Protein AF-A0A7S4BRP0-F1 (afdb_monomer_lite)

pLDDT: mean 79.03, std 18.99, range [27.47, 95.31]

Foldseek 3Di:
DDDPPPPPPPPPPPPPLPDPPSVVVQVVCCVPPVDDDDDDDVDVLLVVLVVLLVVLVVVLVPDDPVLQCQQDADPPQQWNFAWDDCCVPPVDIDGGDDPDTGPSGDDRPPSPCNVVSVVSNVVVVVVVVVD

Sequence (131 aa):
NDGGCSTSRLSMHLEELESPDGSAAFLRLLQTRGYSLLSLPRSKKAHTVVRRAYESCSSFFAQDPKKKEQCGAGPGLGQQHGYMDMLDDTGAECFDVKKHHDRAFRWPQGTHGLQAALTTAFKLLDEVARQ

Radius of gyration: 19.18 Å; chains: 1; bounding box: 41×47×47 Å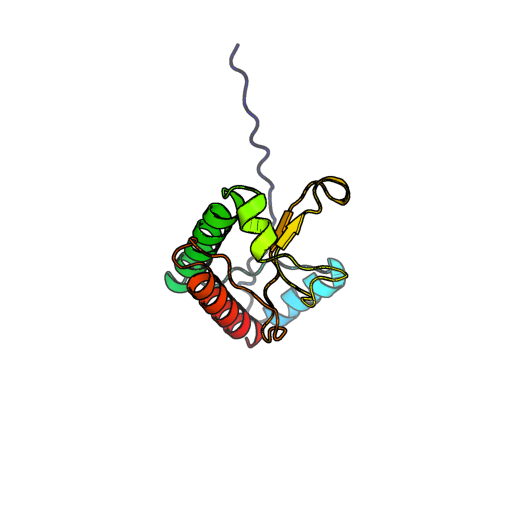

Secondary structure (DSSP, 8-state):
------------------STTHHHHHHHHHHHHS---------HHHHHHHHHHHHHHHHHHTS-HHHHGGGB-BTTTTBSSSEEEEHHHHSEEEE---SS--TT--PPSS-TTHHHHHHHHHHHHHHHTT-

Structure (mmCIF, N/CA/C/O backbone):
data_AF-A0A7S4BRP0-F1
#
_entry.id   AF-A0A7S4BRP0-F1
#
loop_
_atom_site.group_PDB
_atom_site.id
_atom_site.type_symbol
_atom_site.label_atom_id
_atom_site.label_alt_id
_atom_site.label_comp_id
_atom_site.label_asym_id
_atom_site.label_entity_id
_atom_site.label_seq_id
_atom_site.pdbx_PDB_ins_code
_atom_site.Cartn_x
_atom_site.Cartn_y
_atom_site.Cartn_z
_atom_site.occupancy
_atom_site.B_iso_or_equiv
_atom_site.auth_seq_id
_atom_site.auth_comp_id
_atom_site.auth_asym_id
_atom_site.auth_atom_id
_atom_site.pdbx_PDB_model_num
ATOM 1 N N . ASN A 1 1 ? -26.714 33.610 -9.576 1.00 36.47 1 ASN A N 1
ATOM 2 C CA . ASN A 1 1 ? -26.710 32.254 -10.165 1.00 36.47 1 ASN A CA 1
ATOM 3 C C . ASN A 1 1 ? -25.474 31.564 -9.619 1.00 36.47 1 ASN A C 1
ATOM 5 O O . ASN A 1 1 ? -24.473 31.455 -10.310 1.00 36.47 1 ASN A O 1
ATOM 9 N N . ASP A 1 2 ? -25.520 31.217 -8.333 1.00 31.22 2 ASP A N 1
ATOM 10 C CA . ASP A 1 2 ? -24.386 30.643 -7.609 1.00 31.22 2 ASP A CA 1
ATOM 11 C C . ASP A 1 2 ? -24.617 29.143 -7.474 1.00 31.22 2 ASP A C 1
ATOM 13 O O . ASP A 1 2 ? -25.494 28.686 -6.738 1.00 31.22 2 ASP A O 1
ATOM 17 N N . GLY A 1 3 ? -23.864 28.386 -8.270 1.00 29.89 3 GLY A N 1
ATOM 18 C CA . GLY A 1 3 ? -23.865 26.932 -8.267 1.00 29.89 3 GLY A CA 1
ATOM 19 C C . GLY A 1 3 ? -23.286 26.410 -6.960 1.00 29.89 3 GLY A C 1
ATOM 20 O O . GLY A 1 3 ? -22.071 26.364 -6.780 1.00 29.89 3 GLY A O 1
ATOM 21 N N . GLY A 1 4 ? -24.171 26.004 -6.052 1.00 27.47 4 GLY A N 1
ATOM 22 C CA . GLY A 1 4 ? -23.822 25.253 -4.857 1.00 27.47 4 GLY A CA 1
ATOM 23 C C . GLY A 1 4 ? -23.199 23.915 -5.242 1.00 27.47 4 GLY A C 1
ATOM 24 O O . GLY A 1 4 ? -23.899 22.976 -5.618 1.00 27.47 4 GLY A O 1
ATOM 25 N N . CYS A 1 5 ? -21.875 23.825 -5.126 1.00 30.31 5 CYS A N 1
ATOM 26 C CA . CYS A 1 5 ? -21.157 22.560 -5.084 1.00 30.31 5 CYS A CA 1
ATOM 27 C C . CYS A 1 5 ? -21.565 21.849 -3.786 1.00 30.31 5 CYS A C 1
ATOM 29 O O . CYS A 1 5 ? -21.010 22.087 -2.711 1.00 30.31 5 CYS A O 1
ATOM 31 N N . SER A 1 6 ? -22.620 21.040 -3.886 1.00 33.56 6 SER A N 1
ATOM 32 C CA . SER A 1 6 ? -23.057 20.127 -2.840 1.00 33.56 6 SER A CA 1
ATOM 33 C C . SER A 1 6 ? -21.953 19.097 -2.636 1.00 33.56 6 SER A C 1
ATOM 35 O O . SER A 1 6 ? -21.883 18.075 -3.314 1.00 33.56 6 SER A O 1
ATOM 37 N N . THR A 1 7 ? -21.042 19.397 -1.714 1.00 35.78 7 THR A N 1
ATOM 38 C CA . THR A 1 7 ? -20.197 18.377 -1.104 1.00 35.78 7 THR A CA 1
ATOM 39 C C . THR A 1 7 ? -21.132 17.509 -0.280 1.00 35.78 7 THR A C 1
ATOM 41 O O . THR A 1 7 ? -21.450 17.808 0.870 1.00 35.78 7 THR A O 1
ATOM 44 N N . SER A 1 8 ? -21.650 16.456 -0.906 1.00 33.41 8 SER A N 1
ATOM 45 C CA . SER A 1 8 ? -22.370 15.385 -0.237 1.00 33.41 8 SER A CA 1
ATOM 46 C C . SER A 1 8 ? -21.439 14.801 0.822 1.00 33.41 8 SER A C 1
ATOM 48 O O . SER A 1 8 ? -20.611 13.933 0.547 1.00 33.41 8 SER A O 1
ATOM 50 N N . ARG A 1 9 ? -21.532 15.356 2.036 1.00 36.72 9 ARG A N 1
ATOM 51 C CA . ARG A 1 9 ? -20.948 14.815 3.255 1.00 36.72 9 ARG A CA 1
ATOM 52 C C . ARG A 1 9 ? -21.452 13.386 3.348 1.00 36.72 9 ARG A C 1
ATOM 54 O O . ARG A 1 9 ? -22.619 13.166 3.659 1.00 36.72 9 ARG A O 1
ATOM 61 N N . LEU A 1 10 ? -20.570 12.431 3.074 1.00 32.12 10 LEU A N 1
ATOM 62 C CA . LEU A 1 10 ? -20.722 11.068 3.553 1.00 32.12 10 LEU A CA 1
ATOM 63 C C . LEU A 1 10 ? -20.894 11.177 5.069 1.00 32.12 10 LEU A C 1
ATOM 65 O O . LEU A 1 10 ? -19.924 11.382 5.798 1.00 32.12 10 LEU A O 1
ATOM 69 N N . SER A 1 11 ? -22.138 11.132 5.544 1.00 33.12 11 SER A N 1
ATOM 70 C CA . SER A 1 11 ? -22.443 11.027 6.963 1.00 33.12 11 SER A CA 1
ATOM 71 C C . SER A 1 11 ? -22.069 9.612 7.388 1.00 33.12 11 SER A C 1
ATOM 73 O O . SER A 1 11 ? -22.910 8.720 7.473 1.00 33.12 11 SER A O 1
ATOM 75 N N . MET A 1 12 ? -20.773 9.373 7.580 1.00 42.75 12 MET A N 1
ATOM 76 C CA . MET A 1 12 ? -20.316 8.169 8.249 1.00 42.75 12 MET A CA 1
ATOM 77 C C . MET A 1 12 ? -20.788 8.276 9.692 1.00 42.75 12 MET A C 1
ATOM 79 O O . MET A 1 12 ? -20.317 9.125 10.447 1.00 42.75 12 MET A O 1
ATOM 83 N N . HIS A 1 13 ? -21.760 7.442 10.054 1.00 39.81 13 HIS A N 1
ATOM 84 C CA . HIS A 1 13 ? -22.100 7.183 11.443 1.00 39.81 13 HIS A CA 1
ATOM 85 C C . HIS A 1 13 ? -20.882 6.532 12.108 1.00 39.81 13 HIS A C 1
ATOM 87 O O . HIS A 1 13 ? -20.720 5.314 12.094 1.00 39.81 13 HIS A O 1
ATOM 93 N N . LEU A 1 14 ? -19.985 7.375 12.618 1.00 43.78 14 LEU A N 1
ATOM 94 C CA . LEU A 1 14 ? -18.988 7.016 13.612 1.00 43.78 14 LEU A CA 1
ATOM 95 C C . LEU A 1 14 ? -19.764 6.732 14.898 1.00 43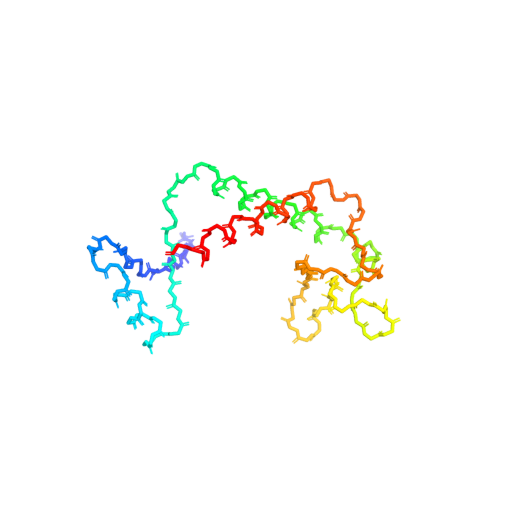.78 14 LEU A C 1
ATOM 97 O O . LEU A 1 14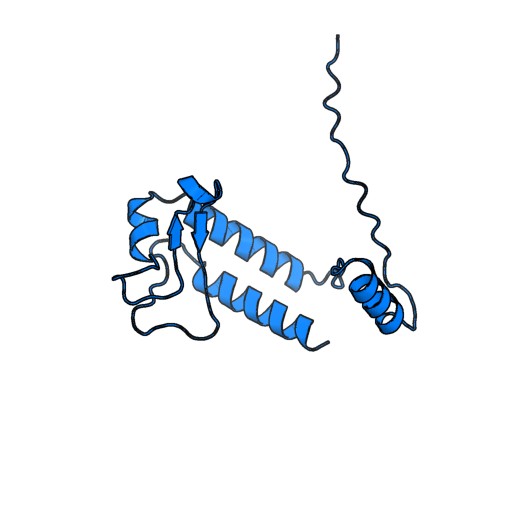 ? -20.020 7.634 15.688 1.00 43.78 14 LEU A O 1
ATOM 101 N N . GLU A 1 15 ? -20.205 5.490 15.075 1.00 47.97 15 GLU A N 1
ATOM 102 C CA . GLU A 1 15 ? -20.477 4.996 16.421 1.00 47.97 15 GLU A CA 1
ATOM 103 C C . GLU A 1 15 ? -19.114 4.926 17.111 1.00 47.97 15 GLU A C 1
ATOM 105 O O . GLU A 1 15 ? -18.358 3.968 16.943 1.00 47.97 15 GLU A O 1
ATOM 110 N N . GLU A 1 16 ? -18.739 6.010 17.791 1.00 47.28 16 GLU A N 1
ATOM 111 C CA . GLU A 1 16 ? -17.573 6.006 18.659 1.00 47.28 16 GLU A CA 1
ATOM 112 C C . GLU A 1 16 ? -17.827 4.947 19.733 1.00 47.28 16 GLU A C 1
ATOM 114 O O . GLU A 1 16 ? -18.791 5.016 20.497 1.00 47.28 16 GLU A O 1
ATOM 119 N N . LEU A 1 17 ? -16.989 3.911 19.742 1.00 48.22 17 LEU A N 1
ATOM 120 C CA . LEU A 1 17 ? -1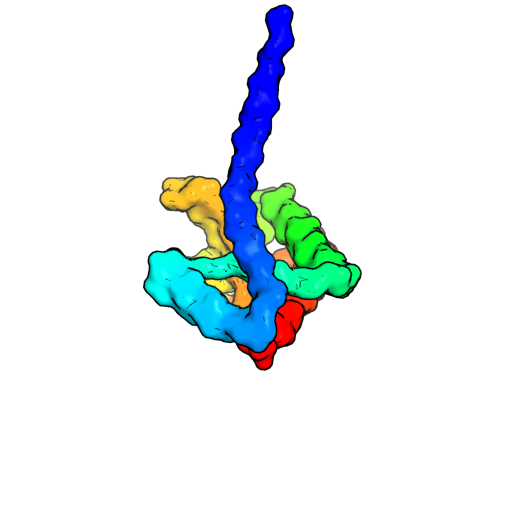7.006 2.853 20.745 1.00 48.22 17 LEU A CA 1
ATOM 121 C C . LEU A 1 17 ? -16.453 3.410 22.071 1.00 48.22 17 LEU A C 1
ATOM 123 O O . LEU A 1 17 ? -15.456 2.921 22.586 1.00 48.22 17 LEU A O 1
ATOM 127 N N . GLU A 1 18 ? -17.091 4.439 22.632 1.00 46.03 18 GLU A N 1
ATOM 128 C CA . GLU A 1 18 ? -16.820 4.973 23.978 1.00 46.03 18 GLU A CA 1
ATOM 129 C C . GLU A 1 18 ? -17.533 4.145 25.067 1.00 46.03 18 GLU A C 1
ATOM 131 O O . GLU A 1 18 ? -17.938 4.652 26.110 1.00 46.03 18 GLU A O 1
ATOM 136 N N . SER A 1 19 ? -17.739 2.850 24.817 1.00 42.12 19 SER A N 1
ATOM 137 C CA . SER A 1 19 ? -18.416 1.939 25.737 1.00 42.12 19 SER A CA 1
ATOM 138 C C . SER A 1 19 ? -17.391 1.114 26.526 1.00 42.12 19 SER A C 1
ATOM 140 O O . SER A 1 19 ? -16.441 0.610 25.920 1.00 42.12 19 SER A O 1
ATOM 142 N N . PRO A 1 20 ? -17.594 0.891 27.841 1.00 48.03 20 PRO A N 1
ATOM 143 C CA . PRO A 1 20 ? -16.788 -0.045 28.632 1.00 48.03 20 PRO A CA 1
ATOM 144 C C . PRO A 1 20 ? -16.804 -1.487 28.080 1.00 48.03 20 PRO A C 1
ATOM 146 O O . PRO A 1 20 ? -15.896 -2.252 28.389 1.00 48.03 20 PRO A O 1
ATOM 149 N N . ASP A 1 21 ? -17.753 -1.818 27.192 1.00 59.81 21 ASP A N 1
ATOM 150 C CA . ASP A 1 21 ? -17.867 -3.096 26.472 1.00 59.81 21 ASP A CA 1
ATOM 151 C C . ASP A 1 21 ? -17.543 -2.960 24.967 1.00 59.81 21 ASP A C 1
ATOM 153 O O . ASP A 1 21 ? -18.204 -3.559 24.110 1.00 59.81 21 ASP A O 1
ATOM 157 N N . GLY A 1 22 ? -16.543 -2.145 24.608 1.00 64.94 22 GLY A N 1
ATOM 158 C CA . GLY A 1 22 ? -16.158 -1.861 23.215 1.00 64.94 22 GLY A CA 1
ATOM 159 C C . GLY A 1 22 ? -16.012 -3.105 22.318 1.00 64.94 22 GLY A C 1
ATOM 160 O O . GLY A 1 22 ? -16.368 -3.058 21.139 1.00 64.94 22 GLY A O 1
ATOM 161 N N . SER A 1 23 ? -15.599 -4.249 22.876 1.00 74.19 23 SER A N 1
ATOM 162 C CA . SER A 1 23 ? -15.502 -5.528 22.159 1.00 74.19 23 SER A CA 1
ATOM 163 C C . SER A 1 23 ? -16.860 -6.095 21.722 1.00 74.19 23 SER A C 1
ATOM 165 O O . SER A 1 23 ? -16.971 -6.611 20.612 1.00 74.19 23 SER A O 1
ATOM 167 N N . ALA A 1 24 ? -17.913 -5.990 22.539 1.00 79.94 24 ALA A N 1
ATOM 168 C CA . ALA A 1 24 ? -19.233 -6.533 22.203 1.00 79.94 24 ALA A CA 1
ATOM 169 C C . ALA A 1 24 ? -19.910 -5.727 21.083 1.00 79.94 24 ALA A C 1
ATOM 171 O O . ALA A 1 24 ? -20.489 -6.293 20.153 1.00 79.94 24 ALA A O 1
ATOM 172 N N . ALA A 1 25 ? -19.790 -4.399 21.136 1.00 78.31 25 ALA A N 1
ATOM 173 C CA . ALA A 1 25 ? -20.302 -3.522 20.090 1.00 78.31 25 ALA A CA 1
ATOM 174 C C . ALA A 1 25 ? -19.510 -3.673 18.775 1.00 78.31 25 ALA A C 1
ATOM 176 O O . ALA A 1 25 ? -20.126 -3.765 17.712 1.00 78.31 25 ALA A O 1
ATOM 177 N N . PHE A 1 26 ? -18.180 -3.814 18.841 1.00 79.31 26 PHE A N 1
ATOM 178 C CA . PHE A 1 26 ? -17.346 -4.140 17.678 1.00 79.31 26 PHE A CA 1
ATOM 179 C C . PHE A 1 26 ? -17.750 -5.472 17.027 1.00 79.31 26 PHE A C 1
ATOM 181 O O . PHE A 1 26 ? -17.991 -5.520 15.821 1.00 79.31 26 PHE A O 1
ATOM 188 N N . LEU A 1 27 ? -17.906 -6.542 17.817 1.00 84.19 27 LEU A N 1
ATOM 189 C CA . LEU A 1 27 ? -18.332 -7.850 17.307 1.00 84.19 27 LEU A CA 1
ATOM 190 C C . LEU A 1 27 ? -19.714 -7.789 16.653 1.00 84.19 27 LEU A C 1
ATOM 192 O O . LEU A 1 27 ? -19.907 -8.358 15.580 1.00 84.19 27 LEU A O 1
ATOM 196 N N . ARG A 1 28 ? -20.663 -7.058 17.246 1.00 85.19 28 ARG A N 1
ATOM 197 C CA . ARG A 1 28 ? -21.994 -6.864 16.657 1.00 85.19 28 ARG A CA 1
ATOM 198 C C . ARG A 1 28 ? -21.920 -6.139 15.311 1.00 85.19 28 ARG A C 1
ATOM 200 O O . ARG A 1 28 ? -22.621 -6.528 14.377 1.00 85.19 28 ARG A O 1
ATOM 207 N N . LEU A 1 29 ? -21.081 -5.108 15.185 1.00 86.00 29 LEU A N 1
ATOM 208 C CA . LEU A 1 29 ? -20.867 -4.406 13.914 1.00 86.00 29 LEU A CA 1
ATOM 209 C C . LEU A 1 29 ? -20.279 -5.343 12.853 1.00 86.00 29 LEU A C 1
ATOM 211 O O . LEU A 1 29 ? -20.794 -5.389 11.738 1.00 86.00 29 LEU A O 1
ATOM 215 N N . LEU A 1 30 ? -19.285 -6.163 13.209 1.00 88.31 30 LEU A N 1
ATOM 216 C CA . LEU A 1 30 ? -18.733 -7.164 12.293 1.00 88.31 30 LEU A CA 1
ATOM 217 C C . LEU A 1 30 ? -19.770 -8.215 11.876 1.00 88.31 30 LEU A C 1
ATOM 219 O O . LEU A 1 30 ? -19.865 -8.532 10.696 1.00 88.31 30 LEU A O 1
ATOM 223 N N . GLN A 1 31 ? -20.581 -8.721 12.806 1.00 90.69 31 GLN A N 1
ATOM 224 C CA . GLN A 1 31 ? -21.611 -9.726 12.513 1.00 90.69 31 GLN A CA 1
ATOM 225 C C . GLN A 1 31 ? -22.733 -9.189 11.618 1.00 90.69 31 GLN A C 1
ATOM 227 O O . GLN A 1 31 ? -23.261 -9.919 10.786 1.00 90.69 31 GLN A O 1
ATOM 232 N N . THR A 1 32 ? -23.119 -7.925 11.802 1.00 92.12 32 THR A N 1
ATOM 233 C CA . THR A 1 32 ? -24.269 -7.335 11.098 1.00 92.12 32 THR A CA 1
ATOM 234 C C . THR A 1 32 ? -23.891 -6.635 9.799 1.00 92.12 32 THR A C 1
ATOM 236 O O . THR A 1 32 ? -24.697 -6.611 8.873 1.00 92.12 32 THR A O 1
ATOM 239 N N . ARG A 1 33 ? -22.686 -6.056 9.717 1.00 89.44 33 ARG A N 1
ATOM 240 C CA . ARG A 1 33 ? -22.242 -5.248 8.569 1.00 89.44 33 ARG A CA 1
ATOM 241 C C . ARG A 1 33 ? -21.032 -5.822 7.838 1.00 89.44 33 ARG A C 1
ATOM 243 O O . ARG A 1 33 ? -20.776 -5.417 6.712 1.00 89.44 33 ARG A O 1
ATOM 250 N N . GLY A 1 34 ? -20.266 -6.717 8.461 1.00 87.75 34 GLY A N 1
ATOM 251 C CA . GLY A 1 34 ? -19.010 -7.242 7.911 1.00 87.75 34 GLY A CA 1
ATOM 252 C C . GLY A 1 34 ? -17.822 -6.275 7.991 1.00 87.75 34 GLY A C 1
ATOM 253 O O . GLY A 1 34 ? -16.711 -6.657 7.636 1.00 87.75 34 GLY A O 1
ATOM 254 N N . TYR A 1 35 ? -18.021 -5.041 8.467 1.00 83.75 35 TYR A N 1
ATOM 255 C CA . TYR A 1 35 ? -16.970 -4.033 8.617 1.00 83.75 35 TYR A CA 1
ATOM 256 C C . TYR A 1 35 ? -17.229 -3.110 9.815 1.00 83.75 35 TYR A C 1
ATOM 258 O O . TYR A 1 35 ? -18.359 -2.961 10.280 1.00 83.75 35 TYR A O 1
ATOM 266 N N . SER A 1 36 ? -16.167 -2.459 10.292 1.00 81.88 36 SER A N 1
ATOM 267 C CA . SER A 1 36 ? -16.223 -1.410 11.312 1.00 81.88 36 SER A CA 1
ATOM 268 C C . SER A 1 36 ? -15.139 -0.365 11.050 1.00 81.88 36 SER A C 1
ATOM 270 O O . SER A 1 36 ? -14.073 -0.691 10.529 1.00 81.88 36 SER A O 1
ATOM 272 N N . LEU A 1 37 ? -15.397 0.887 11.430 1.00 77.50 37 LEU A N 1
ATOM 273 C CA . LEU A 1 37 ? -14.387 1.944 11.439 1.00 77.50 37 LEU A CA 1
ATOM 274 C C . LEU A 1 37 ? -13.766 2.016 12.831 1.00 77.50 37 LEU A C 1
ATOM 276 O O . LEU A 1 37 ? -14.473 2.189 13.820 1.00 77.50 37 LEU A O 1
ATOM 280 N N . LEU A 1 38 ? -12.445 1.881 12.905 1.00 75.25 38 LEU A N 1
ATOM 281 C CA . LEU A 1 38 ? -11.704 2.004 14.154 1.00 75.25 38 LEU A CA 1
ATOM 282 C C . LEU A 1 38 ? -11.084 3.396 14.234 1.00 75.25 38 LEU A C 1
ATOM 284 O O . LEU A 1 38 ? -10.215 3.752 13.436 1.00 75.25 38 LEU A O 1
ATOM 288 N N . SER A 1 39 ? -11.523 4.180 15.215 1.00 72.94 39 SER A N 1
ATOM 289 C CA . SER A 1 39 ? -10.830 5.408 15.587 1.00 72.94 39 SER A CA 1
ATOM 290 C C . SER A 1 39 ? -9.659 5.028 16.482 1.00 72.94 39 SER A C 1
ATOM 292 O O . SER A 1 39 ? -9.832 4.712 17.657 1.00 72.94 39 SER A O 1
ATOM 294 N N . LEU A 1 40 ? -8.451 5.015 15.922 1.00 66.81 40 LEU A N 1
ATOM 295 C CA . LEU A 1 40 ? -7.258 4.920 16.753 1.00 66.81 40 LEU A CA 1
ATOM 296 C C . LEU A 1 40 ? -7.175 6.197 17.597 1.00 66.81 40 LEU A C 1
ATOM 298 O O . LEU A 1 40 ? -7.366 7.286 17.037 1.00 66.81 40 LEU A O 1
ATOM 302 N N . PRO A 1 41 ? -6.844 6.110 18.902 1.00 64.75 41 PRO A N 1
ATOM 303 C CA . PRO A 1 41 ? -6.539 7.294 19.693 1.00 64.75 41 PRO A CA 1
ATOM 304 C C . PRO A 1 41 ? -5.591 8.168 18.881 1.00 64.75 41 PRO A C 1
ATOM 306 O O . PRO A 1 41 ? -4.646 7.628 18.295 1.00 64.75 41 PRO A O 1
ATOM 309 N N . ARG A 1 42 ? -5.865 9.479 18.791 1.00 61.38 42 ARG A N 1
ATOM 310 C CA . ARG A 1 42 ? -5.138 10.456 17.953 1.00 61.38 42 ARG A CA 1
ATOM 311 C C . ARG A 1 42 ? -3.669 10.598 18.379 1.00 61.38 42 ARG A C 1
ATOM 313 O O . ARG A 1 42 ? -3.213 11.662 18.794 1.00 61.38 42 ARG A O 1
ATOM 320 N N . SER A 1 43 ? -2.892 9.529 18.274 1.00 67.81 43 SER A N 1
ATOM 321 C CA . SER A 1 43 ? -1.466 9.550 18.490 1.00 67.81 43 SER A CA 1
ATOM 322 C C . SER A 1 43 ? -0.870 10.278 17.294 1.00 67.81 43 SER A C 1
ATOM 324 O O . SER A 1 43 ? -1.066 9.904 16.133 1.00 67.81 43 SER A O 1
ATOM 326 N N . LYS A 1 44 ? -0.116 11.345 17.570 1.00 67.69 44 LYS A N 1
ATOM 327 C CA . LYS A 1 44 ? 0.633 12.081 16.538 1.00 67.69 44 LYS A CA 1
ATOM 328 C C . LYS A 1 44 ? 1.503 11.132 15.691 1.00 67.69 44 LYS A C 1
ATOM 330 O O . LYS A 1 44 ? 1.762 11.421 14.523 1.00 67.69 44 LYS A O 1
ATOM 335 N N . LYS A 1 45 ? 1.899 9.980 16.258 1.00 79.88 45 LYS A N 1
ATOM 336 C CA . LYS A 1 45 ? 2.613 8.883 15.590 1.00 79.88 45 LYS A CA 1
ATOM 337 C C . LYS A 1 45 ? 1.772 8.241 14.478 1.00 79.88 45 LYS A C 1
ATOM 339 O O . LYS A 1 45 ? 2.224 8.265 13.338 1.00 79.88 45 LYS A O 1
ATOM 344 N N . ALA A 1 46 ? 0.566 7.736 14.761 1.00 83.62 46 ALA A N 1
ATOM 345 C CA . ALA A 1 46 ? -0.261 7.042 13.765 1.00 83.62 46 ALA A CA 1
ATOM 346 C C . ALA A 1 46 ? -0.595 7.936 12.560 1.00 83.62 46 ALA A C 1
ATOM 348 O O . ALA A 1 46 ? -0.363 7.549 11.417 1.00 83.62 46 ALA A O 1
ATOM 349 N N . HIS A 1 47 ? -1.021 9.178 12.814 1.00 85.44 47 HIS A N 1
ATOM 350 C CA . HIS A 1 47 ? -1.317 10.139 11.749 1.00 85.44 47 HIS A CA 1
ATOM 351 C C . HIS A 1 47 ? -0.090 10.436 10.871 1.00 85.44 47 HIS A C 1
ATOM 353 O O . HIS A 1 47 ? -0.181 10.480 9.646 1.00 85.44 47 HIS A O 1
ATOM 359 N N . THR A 1 48 ? 1.086 10.609 11.483 1.00 89.94 48 THR A N 1
ATOM 360 C CA . THR A 1 48 ? 2.330 10.863 10.739 1.00 89.94 48 THR A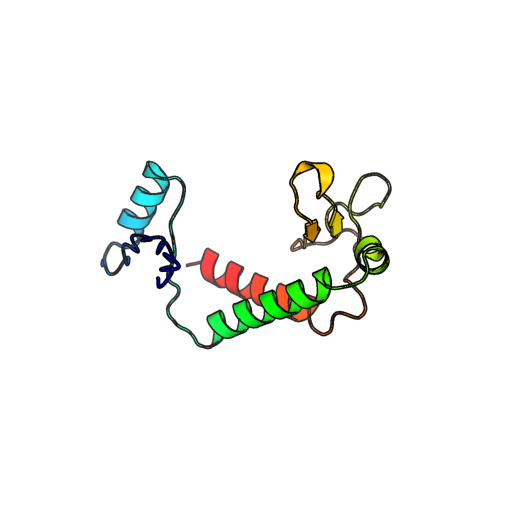 CA 1
ATOM 361 C C . THR A 1 48 ? 2.741 9.663 9.888 1.00 89.94 48 THR A C 1
ATOM 363 O O . THR A 1 48 ? 3.202 9.853 8.765 1.00 89.94 48 THR A O 1
ATOM 366 N N . VAL A 1 49 ? 2.571 8.442 10.401 1.00 91.69 49 VAL A N 1
ATOM 367 C CA . VAL A 1 49 ? 2.884 7.206 9.669 1.00 91.69 49 VAL A CA 1
ATOM 368 C C . VAL A 1 49 ? 1.971 7.051 8.454 1.00 91.69 49 VAL A C 1
ATOM 370 O O . VAL A 1 49 ? 2.479 6.875 7.349 1.00 91.69 49 VAL A O 1
ATOM 373 N N . VAL A 1 50 ? 0.653 7.195 8.636 1.00 89.94 50 VAL A N 1
ATOM 374 C CA . VAL A 1 50 ? -0.327 7.100 7.540 1.00 89.94 50 VAL A CA 1
ATOM 375 C C . VAL A 1 50 ? -0.070 8.173 6.482 1.00 89.94 50 VAL A C 1
ATOM 377 O O . VAL A 1 50 ? 0.016 7.855 5.299 1.00 89.94 50 VAL A O 1
ATOM 380 N N . ARG A 1 51 ? 0.146 9.430 6.895 1.00 91.62 51 ARG A N 1
ATOM 381 C CA . ARG A 1 51 ? 0.445 10.530 5.967 1.00 91.62 51 ARG A CA 1
ATOM 382 C C . ARG A 1 51 ? 1.710 10.265 5.147 1.00 91.62 51 ARG A C 1
ATOM 384 O O . ARG A 1 51 ? 1.684 10.411 3.931 1.00 91.62 51 ARG A O 1
ATOM 391 N N . ARG A 1 52 ? 2.805 9.837 5.787 1.00 93.75 52 ARG A N 1
ATOM 392 C CA . ARG A 1 52 ? 4.065 9.531 5.084 1.00 93.75 52 ARG A CA 1
ATOM 393 C C . ARG A 1 52 ? 3.917 8.372 4.103 1.00 93.75 52 ARG A C 1
ATOM 395 O O . ARG A 1 52 ? 4.515 8.421 3.031 1.00 93.75 52 ARG A O 1
ATOM 402 N N . ALA A 1 53 ? 3.153 7.342 4.467 1.00 93.69 53 ALA A N 1
ATOM 403 C CA . ALA A 1 53 ? 2.852 6.231 3.571 1.00 93.69 53 ALA A CA 1
ATOM 404 C C . ALA A 1 53 ? 2.071 6.719 2.345 1.00 93.69 53 ALA A C 1
ATOM 406 O O . ALA A 1 53 ? 2.493 6.453 1.225 1.00 93.69 53 ALA A O 1
ATOM 407 N N . TYR A 1 54 ? 1.018 7.518 2.547 1.00 93.44 54 TYR A N 1
ATOM 408 C CA . TYR A 1 54 ? 0.234 8.096 1.454 1.00 93.44 54 TYR A CA 1
ATOM 409 C C . TYR A 1 54 ? 1.082 8.965 0.512 1.00 93.44 54 TYR A C 1
ATOM 411 O O . TYR A 1 54 ? 1.031 8.789 -0.704 1.00 93.44 54 TYR A O 1
ATOM 419 N N . GLU A 1 55 ? 1.902 9.867 1.060 1.00 94.00 55 GLU A N 1
ATOM 420 C CA . GLU A 1 55 ? 2.799 10.734 0.279 1.00 94.00 55 GLU A CA 1
ATOM 421 C C . GLU A 1 55 ? 3.812 9.916 -0.532 1.00 94.00 55 GLU A C 1
ATOM 423 O O . GLU A 1 55 ? 4.041 10.186 -1.711 1.00 94.00 55 GLU A O 1
ATOM 428 N N . SER A 1 56 ? 4.381 8.876 0.081 1.00 94.12 56 SER A N 1
ATOM 429 C CA . SER A 1 56 ? 5.364 8.008 -0.571 1.00 94.12 56 SER A CA 1
ATOM 430 C C . SER A 1 56 ? 4.732 7.158 -1.679 1.00 94.12 56 SER A C 1
ATOM 432 O O . SER A 1 56 ? 5.310 7.051 -2.758 1.00 94.12 56 SER A O 1
ATOM 434 N N . CYS A 1 57 ? 3.540 6.593 -1.452 1.00 94.56 57 CYS A N 1
ATOM 435 C CA . CYS A 1 57 ? 2.787 5.867 -2.480 1.00 94.56 57 CYS A CA 1
ATOM 436 C C . CYS A 1 57 ? 2.375 6.792 -3.630 1.00 94.56 57 CYS A C 1
ATOM 438 O O . CYS A 1 57 ? 2.560 6.443 -4.790 1.00 94.56 57 CYS A O 1
ATOM 440 N N . SER A 1 58 ? 1.893 8.000 -3.326 1.00 93.25 58 SER A N 1
ATOM 441 C CA . SER A 1 58 ? 1.536 8.993 -4.351 1.00 93.25 58 SER A CA 1
ATOM 442 C C . SER A 1 58 ? 2.741 9.347 -5.224 1.00 93.25 58 SER A C 1
ATOM 444 O O . SER A 1 58 ? 2.633 9.402 -6.446 1.00 93.25 58 SER A O 1
ATOM 446 N N . SER A 1 59 ? 3.919 9.522 -4.613 1.00 93.25 59 SER A N 1
ATOM 447 C CA . SER A 1 59 ? 5.159 9.768 -5.354 1.00 93.25 59 SER A CA 1
ATOM 448 C C . SER A 1 59 ? 5.580 8.592 -6.237 1.00 93.2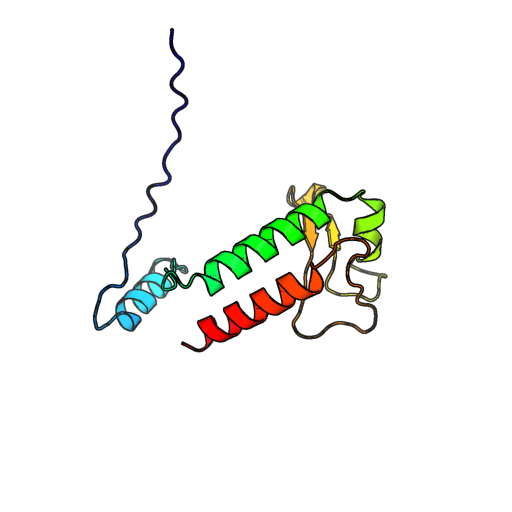5 59 SER A C 1
ATOM 450 O O . SER A 1 59 ? 6.230 8.829 -7.253 1.00 93.25 59 SER A O 1
ATOM 452 N N . PHE A 1 60 ? 5.273 7.352 -5.852 1.00 95.25 60 PHE A N 1
ATOM 453 C CA . PHE A 1 60 ? 5.529 6.170 -6.674 1.00 95.25 60 PHE A CA 1
ATOM 454 C C . PHE A 1 60 ? 4.605 6.129 -7.892 1.00 95.25 60 PHE A C 1
ATOM 456 O O . PHE A 1 60 ? 5.086 6.024 -9.017 1.00 95.25 60 PHE A O 1
ATOM 463 N N . PHE A 1 61 ? 3.297 6.273 -7.684 1.00 94.00 61 PHE A N 1
ATOM 464 C CA . PHE A 1 61 ? 2.315 6.177 -8.766 1.00 94.00 61 PHE A CA 1
ATOM 465 C C . PHE A 1 61 ? 2.401 7.336 -9.771 1.00 94.00 61 PHE A C 1
ATOM 467 O O . PHE A 1 61 ? 2.103 7.150 -10.949 1.00 94.00 61 PHE A O 1
ATOM 474 N N . ALA A 1 62 ? 2.932 8.489 -9.347 1.00 93.19 62 ALA A N 1
ATOM 475 C CA . ALA A 1 62 ? 3.258 9.613 -10.226 1.00 93.19 62 ALA A CA 1
ATOM 476 C C . ALA A 1 62 ? 4.485 9.383 -11.137 1.00 93.19 62 ALA A C 1
ATOM 478 O O . ALA A 1 62 ? 4.788 10.233 -11.976 1.00 93.19 62 ALA A O 1
ATOM 479 N N . GLN A 1 63 ? 5.234 8.286 -10.969 1.00 92.38 63 GLN A N 1
ATOM 480 C CA . GLN A 1 63 ? 6.355 7.965 -11.852 1.00 92.38 63 GLN A CA 1
ATOM 481 C C . GLN A 1 63 ? 5.884 7.493 -13.234 1.00 92.38 63 GLN A C 1
ATOM 483 O O . GLN A 1 63 ? 4.772 6.999 -13.411 1.00 92.38 63 GLN A O 1
ATOM 488 N N . ASP A 1 64 ? 6.790 7.595 -14.211 1.00 92.31 64 ASP A N 1
ATOM 489 C CA . ASP A 1 64 ? 6.613 7.024 -15.548 1.00 92.31 64 ASP A CA 1
ATOM 490 C C . ASP A 1 64 ? 6.249 5.523 -15.467 1.00 92.31 64 ASP A C 1
ATOM 492 O O . ASP A 1 64 ? 6.904 4.795 -14.706 1.00 92.31 64 ASP A O 1
ATOM 496 N N . PRO A 1 65 ? 5.262 5.037 -16.248 1.00 91.88 65 PRO A N 1
ATOM 497 C CA . PRO A 1 65 ? 4.860 3.629 -16.263 1.00 91.88 65 PRO A CA 1
ATOM 498 C C . PRO A 1 65 ? 6.030 2.648 -16.390 1.00 91.88 65 PRO A C 1
ATOM 500 O O . PRO A 1 65 ? 6.115 1.693 -15.621 1.00 91.88 65 PRO A O 1
ATOM 503 N N . LYS A 1 66 ? 7.026 2.947 -17.235 1.00 92.00 66 LYS A N 1
ATOM 504 C CA . LYS A 1 66 ? 8.200 2.081 -17.433 1.00 92.00 66 LYS A CA 1
ATOM 505 C C . LYS A 1 66 ? 9.061 1.946 -16.184 1.00 92.00 66 LYS A C 1
ATOM 507 O O . LYS A 1 66 ? 9.806 0.978 -16.056 1.00 92.00 66 LYS A O 1
ATOM 512 N N . LYS A 1 67 ? 9.030 2.925 -15.274 1.00 92.81 67 LYS A N 1
ATOM 513 C CA . LYS A 1 67 ? 9.719 2.827 -13.977 1.00 92.81 67 LYS A CA 1
ATOM 514 C C . LYS A 1 67 ? 8.935 1.952 -13.006 1.00 92.81 67 LYS A C 1
ATOM 516 O O . LYS A 1 67 ? 9.549 1.164 -12.292 1.00 92.81 67 LYS A O 1
ATOM 521 N N . LYS A 1 68 ? 7.603 2.050 -13.013 1.00 93.69 68 LYS A N 1
ATOM 522 C CA . LYS A 1 68 ? 6.717 1.221 -12.181 1.00 93.69 68 LYS A CA 1
ATOM 523 C C . LYS A 1 68 ? 6.787 -0.254 -12.594 1.00 93.69 68 LYS A C 1
ATOM 525 O O . LYS A 1 68 ? 6.948 -1.123 -11.742 1.00 93.69 68 LYS A O 1
ATOM 530 N N . GLU A 1 69 ? 6.835 -0.541 -13.892 1.00 92.31 69 GLU A N 1
ATOM 531 C CA . GLU A 1 69 ? 6.979 -1.901 -14.439 1.00 92.31 69 GLU A CA 1
ATOM 532 C C . GLU A 1 69 ? 8.259 -2.633 -13.988 1.00 92.31 69 GLU A C 1
ATOM 534 O O . GLU A 1 69 ? 8.277 -3.860 -13.912 1.00 92.31 69 GLU A O 1
ATOM 539 N N . GLN A 1 70 ? 9.327 -1.918 -13.605 1.00 91.94 70 GLN A N 1
ATOM 540 C CA . GLN A 1 70 ? 10.581 -2.536 -13.130 1.00 91.94 70 GLN A CA 1
ATOM 541 C C . GLN A 1 70 ? 10.433 -3.306 -11.813 1.00 91.94 70 GLN A C 1
ATOM 543 O O . GLN A 1 70 ? 11.284 -4.132 -11.477 1.00 91.94 70 GLN A O 1
ATOM 548 N N . CYS A 1 71 ? 9.381 -3.010 -11.054 1.00 93.69 71 CYS A N 1
ATOM 549 C CA . CYS A 1 71 ? 9.007 -3.726 -9.838 1.00 93.69 71 CYS A CA 1
ATOM 550 C C . CYS A 1 71 ? 7.694 -4.500 -10.013 1.00 93.69 71 CYS A C 1
ATOM 552 O O . CYS A 1 71 ? 6.991 -4.754 -9.032 1.00 93.69 71 CYS A O 1
ATOM 554 N N . GLY A 1 72 ? 7.370 -4.850 -11.261 1.00 93.75 72 GLY A N 1
ATOM 555 C CA . GLY A 1 72 ? 6.157 -5.550 -11.649 1.00 93.75 72 GLY A CA 1
ATOM 556 C C . GLY A 1 72 ? 6.001 -6.930 -11.017 1.00 93.75 72 GLY A C 1
ATOM 557 O O . GLY A 1 72 ? 6.976 -7.613 -10.697 1.00 93.75 72 GLY A O 1
ATOM 558 N N . ALA A 1 73 ? 4.751 -7.348 -10.867 1.00 92.94 73 ALA A N 1
ATOM 559 C CA . ALA A 1 73 ? 4.370 -8.699 -10.491 1.00 92.94 73 ALA A CA 1
ATOM 560 C C . ALA A 1 73 ? 3.456 -9.311 -11.549 1.00 92.94 73 ALA A C 1
ATOM 562 O O . ALA A 1 73 ? 2.740 -8.606 -12.254 1.00 92.94 73 ALA A O 1
ATOM 563 N N . GLY A 1 74 ? 3.501 -10.637 -11.664 1.00 86.25 74 GLY A N 1
ATOM 564 C CA . GLY A 1 74 ? 2.662 -11.367 -12.605 1.00 86.25 74 GLY A CA 1
ATOM 565 C C . GLY A 1 74 ? 3.331 -12.599 -13.214 1.00 86.25 74 GLY A C 1
ATOM 566 O O . GLY A 1 74 ? 4.496 -12.910 -12.922 1.00 86.25 74 GLY A O 1
ATOM 567 N N . PRO A 1 75 ? 2.592 -13.332 -14.066 1.00 82.38 75 PRO A N 1
ATOM 568 C CA . PRO A 1 75 ? 3.099 -14.515 -14.749 1.00 82.38 75 PRO A CA 1
ATOM 569 C C . PRO A 1 75 ? 4.392 -14.217 -15.521 1.00 82.38 75 PRO A C 1
ATOM 571 O O . PRO A 1 75 ? 4.483 -13.237 -16.251 1.00 82.38 75 PRO A O 1
ATOM 574 N N . GLY A 1 76 ? 5.411 -15.064 -15.354 1.00 83.38 76 GLY A N 1
ATOM 575 C CA . GLY A 1 76 ? 6.696 -14.929 -16.055 1.00 83.38 76 GLY A CA 1
ATOM 576 C C . GLY A 1 76 ? 7.705 -13.954 -15.431 1.00 83.38 76 GLY A C 1
ATOM 577 O O . GLY A 1 76 ? 8.876 -14.011 -15.793 1.00 83.38 76 GLY A O 1
ATOM 578 N N . LEU A 1 77 ? 7.310 -13.130 -14.452 1.00 84.19 77 LEU A N 1
ATOM 579 C CA . LEU A 1 77 ? 8.222 -12.189 -13.775 1.00 84.19 77 LEU A CA 1
ATOM 580 C C . LEU A 1 77 ? 8.930 -12.787 -12.548 1.00 84.19 77 LEU A C 1
ATOM 582 O O . LEU A 1 77 ? 9.868 -12.200 -12.015 1.00 84.19 77 LEU A O 1
ATOM 586 N N . GLY A 1 78 ? 8.494 -13.964 -12.085 1.00 82.56 78 GLY A N 1
ATOM 587 C CA . GLY A 1 78 ? 9.072 -14.631 -10.910 1.00 82.56 78 GLY A CA 1
ATOM 588 C C . GLY A 1 78 ? 8.771 -13.933 -9.576 1.00 82.56 78 GLY A C 1
ATOM 589 O O . GLY A 1 78 ? 9.373 -14.276 -8.560 1.00 82.56 78 GLY A O 1
ATOM 590 N N . GLN A 1 79 ? 7.843 -12.974 -9.581 1.00 87.69 79 GLN A N 1
ATOM 591 C CA . GLN A 1 79 ? 7.421 -12.169 -8.438 1.00 87.69 79 GLN A CA 1
ATOM 592 C C . GLN A 1 79 ? 5.885 -12.172 -8.365 1.00 87.69 79 GLN A C 1
ATOM 594 O O . GLN A 1 79 ? 5.208 -11.832 -9.334 1.00 87.69 79 GLN A O 1
ATOM 599 N N . GLN A 1 80 ? 5.337 -12.583 -7.217 1.00 86.81 80 GLN A N 1
ATOM 600 C CA . GLN A 1 80 ? 3.895 -12.756 -6.971 1.00 86.81 80 GLN A CA 1
ATOM 601 C C . GLN A 1 80 ? 3.218 -11.508 -6.385 1.00 86.81 80 GLN A C 1
ATOM 603 O O . GLN A 1 80 ? 2.034 -11.540 -6.063 1.00 86.81 80 GLN A O 1
ATOM 608 N N . HIS A 1 81 ? 3.977 -10.451 -6.112 1.00 91.25 81 HIS A N 1
ATOM 609 C CA . HIS A 1 81 ? 3.495 -9.210 -5.503 1.00 91.25 81 HIS A CA 1
ATOM 610 C C . HIS A 1 81 ? 4.449 -8.080 -5.848 1.00 91.25 81 HIS A C 1
ATOM 612 O O . HIS A 1 81 ? 5.654 -8.290 -5.834 1.00 91.25 81 HIS A O 1
ATOM 618 N N . GLY A 1 82 ? 3.935 -6.912 -6.193 1.00 94.38 82 GLY A N 1
ATOM 619 C CA . GLY A 1 82 ? 4.693 -5.822 -6.794 1.00 94.38 82 GLY A CA 1
ATOM 620 C C . GLY A 1 82 ? 3.737 -4.917 -7.550 1.00 94.38 82 GLY A C 1
ATOM 621 O O . GLY A 1 82 ? 2.547 -4.900 -7.240 1.00 94.38 82 GLY A O 1
ATOM 622 N N . TYR A 1 83 ? 4.242 -4.184 -8.537 1.00 95.31 83 TYR A N 1
ATOM 623 C CA . TYR A 1 83 ? 3.403 -3.332 -9.372 1.00 95.31 83 TYR A CA 1
ATOM 624 C C . TYR A 1 83 ? 2.525 -4.173 -10.299 1.00 95.31 83 TYR A C 1
ATOM 626 O O . TYR A 1 83 ? 3.021 -5.078 -10.971 1.00 95.31 83 TYR A O 1
ATOM 634 N N . MET A 1 84 ? 1.235 -3.866 -10.343 1.00 93.19 84 MET A N 1
ATOM 635 C CA . MET A 1 84 ? 0.287 -4.456 -11.281 1.00 93.19 84 MET A CA 1
ATOM 636 C C . MET A 1 84 ? -0.564 -3.329 -11.853 1.00 93.19 84 MET A C 1
ATOM 638 O O . MET A 1 84 ? -1.221 -2.589 -11.113 1.00 93.19 84 MET A O 1
ATOM 642 N N . ASP A 1 85 ? -0.515 -3.202 -13.174 1.00 90.50 85 ASP A N 1
ATOM 643 C CA . ASP A 1 85 ? -1.398 -2.323 -13.921 1.00 90.50 85 ASP A CA 1
ATOM 644 C C . ASP A 1 85 ? -2.684 -3.093 -14.223 1.00 90.50 85 ASP A C 1
ATOM 646 O O . ASP A 1 85 ? -2.680 -4.044 -15.001 1.00 90.50 85 ASP A O 1
ATOM 650 N N . MET A 1 86 ? -3.759 -2.716 -13.538 1.00 85.31 86 MET A N 1
ATOM 651 C CA . MET A 1 86 ? -5.084 -3.309 -13.690 1.00 85.31 86 MET A CA 1
ATOM 652 C C . MET A 1 86 ? -6.056 -2.254 -14.241 1.00 85.31 86 MET A C 1
ATOM 654 O O . MET A 1 86 ? -7.253 -2.313 -13.943 1.00 85.31 86 MET A O 1
ATOM 658 N N . LEU A 1 87 ? -5.559 -1.248 -14.981 1.00 80.38 87 LEU A N 1
ATOM 659 C CA . LEU A 1 87 ? -6.377 -0.140 -15.481 1.00 80.38 87 LEU A CA 1
ATOM 660 C C . LEU A 1 87 ? -7.475 -0.622 -16.435 1.00 80.38 87 LEU A C 1
ATOM 662 O O . LEU A 1 87 ? -8.600 -0.134 -16.342 1.00 80.38 87 LEU A O 1
ATOM 666 N N . ASP A 1 88 ? -7.188 -1.619 -17.271 1.00 79.88 88 ASP A N 1
ATOM 667 C CA . ASP A 1 88 ? -8.168 -2.182 -18.209 1.00 79.88 88 ASP A CA 1
ATOM 668 C C . ASP A 1 88 ? -9.235 -3.049 -17.511 1.00 79.88 88 ASP A C 1
ATOM 670 O O . ASP A 1 88 ? -10.388 -3.074 -17.939 1.00 79.88 88 ASP A O 1
ATOM 674 N N . ASP A 1 89 ? -8.881 -3.716 -16.407 1.00 80.88 89 ASP A N 1
ATOM 675 C CA . ASP A 1 89 ? -9.779 -4.632 -15.688 1.00 80.88 89 ASP A CA 1
ATOM 676 C C . ASP A 1 89 ? -10.590 -3.939 -14.581 1.00 80.88 89 ASP A C 1
ATOM 678 O O . ASP A 1 89 ? -11.774 -4.210 -14.380 1.00 80.88 89 ASP A O 1
ATOM 682 N N . THR A 1 90 ? -9.941 -3.060 -13.817 1.00 82.12 90 THR A N 1
ATOM 683 C CA . THR A 1 90 ? -10.480 -2.475 -12.577 1.00 82.12 90 THR A CA 1
ATOM 684 C C . THR A 1 90 ? -10.455 -0.949 -12.561 1.00 82.12 90 THR A C 1
ATOM 686 O O . THR A 1 90 ? -10.983 -0.344 -11.628 1.00 82.12 90 THR A O 1
ATOM 689 N N . GLY A 1 91 ? -9.847 -0.308 -13.565 1.00 88.50 91 GLY A N 1
ATOM 690 C CA . GLY A 1 91 ? -9.634 1.140 -13.565 1.00 88.50 91 GLY A CA 1
ATOM 691 C C . GLY A 1 91 ? -8.629 1.606 -12.509 1.00 88.50 91 GLY A C 1
ATOM 692 O O . GLY A 1 91 ? -8.645 2.778 -12.134 1.00 88.50 91 GLY A O 1
ATOM 693 N N . ALA A 1 92 ? -7.781 0.706 -12.001 1.00 89.19 92 ALA A N 1
ATOM 694 C CA . ALA A 1 92 ? -6.817 1.002 -10.952 1.00 89.19 92 ALA A CA 1
ATOM 695 C C . ALA A 1 92 ? -5.446 0.379 -11.226 1.00 89.19 92 ALA A C 1
ATOM 697 O O . ALA A 1 92 ? -5.316 -0.664 -11.855 1.00 89.19 92 ALA A O 1
ATOM 698 N N . GLU A 1 93 ? -4.417 1.006 -10.678 1.00 93.62 93 GLU A N 1
ATOM 699 C CA . GLU A 1 93 ? -3.089 0.420 -10.536 1.00 93.62 93 GLU A CA 1
ATOM 700 C C . GLU A 1 93 ? -2.821 0.111 -9.063 1.00 93.62 93 GLU A C 1
ATOM 702 O O . GLU A 1 93 ? -3.351 0.773 -8.165 1.00 93.62 93 GLU A O 1
ATOM 707 N N . CYS A 1 94 ? -1.996 -0.899 -8.794 1.00 93.31 94 CYS A N 1
ATOM 708 C CA . CYS A 1 94 ? -1.649 -1.273 -7.428 1.00 93.31 94 CYS A CA 1
ATOM 709 C C . CYS A 1 94 ? -0.177 -1.664 -7.285 1.00 93.31 94 CYS A C 1
ATOM 711 O O . CYS A 1 94 ? 0.523 -1.955 -8.255 1.00 93.31 94 CYS A O 1
ATOM 713 N N . PHE A 1 95 ? 0.305 -1.620 -6.043 1.00 94.25 95 PHE A N 1
ATOM 714 C CA . PHE A 1 95 ? 1.640 -2.066 -5.671 1.00 94.25 95 PHE A CA 1
ATOM 715 C C . PHE A 1 95 ? 1.563 -2.866 -4.377 1.00 94.25 95 PHE A C 1
ATOM 717 O O . PHE A 1 95 ? 1.380 -2.302 -3.294 1.00 94.25 95 PHE A O 1
ATOM 724 N N . ASP A 1 96 ? 1.731 -4.176 -4.501 1.00 92.56 96 ASP A N 1
ATOM 725 C CA . ASP A 1 96 ? 1.564 -5.097 -3.387 1.00 92.56 96 ASP A CA 1
ATOM 726 C C . ASP A 1 96 ? 2.887 -5.379 -2.677 1.00 92.56 96 ASP A C 1
ATOM 728 O O . ASP A 1 96 ? 3.872 -5.827 -3.269 1.00 92.56 96 ASP A O 1
ATOM 732 N N . VAL A 1 97 ? 2.882 -5.186 -1.359 1.00 90.50 97 VAL A N 1
ATOM 733 C CA . VAL A 1 97 ? 4.004 -5.512 -0.475 1.00 90.50 97 VAL A CA 1
ATOM 734 C C . VAL A 1 97 ? 3.549 -6.542 0.542 1.00 90.50 97 VAL A C 1
ATOM 736 O O . VAL A 1 97 ? 2.551 -6.354 1.235 1.00 90.50 97 VAL A O 1
ATOM 739 N N . LYS A 1 98 ? 4.305 -7.632 0.662 1.00 88.00 98 LYS A N 1
ATOM 740 C CA . LYS A 1 98 ? 4.060 -8.690 1.647 1.00 88.00 98 LYS A CA 1
ATOM 741 C C . LYS A 1 98 ? 5.076 -8.602 2.784 1.00 88.00 98 LYS A C 1
ATOM 743 O O . LYS A 1 98 ? 6.136 -8.011 2.649 1.00 88.00 98 LYS A O 1
ATOM 748 N N . LYS A 1 99 ? 4.782 -9.235 3.923 1.00 83.50 99 LYS A N 1
ATOM 749 C CA . LYS A 1 99 ? 5.739 -9.336 5.044 1.00 83.50 99 LYS A CA 1
ATOM 750 C C . LYS A 1 99 ? 7.015 -10.094 4.655 1.00 83.50 99 LYS A C 1
ATOM 752 O O . LYS A 1 99 ? 8.098 -9.789 5.150 1.00 83.50 99 LYS A O 1
ATOM 757 N N . HIS A 1 100 ? 6.863 -11.088 3.785 1.00 85.12 100 HIS A N 1
ATOM 758 C CA . HIS A 1 100 ? 7.947 -11.872 3.213 1.00 85.12 100 HIS A CA 1
ATOM 759 C C . HIS A 1 100 ? 7.899 -11.725 1.703 1.00 85.12 100 HIS A C 1
ATOM 761 O O . HIS A 1 100 ? 6.825 -11.828 1.109 1.00 85.12 100 HIS A O 1
ATOM 767 N N . HIS A 1 101 ? 9.061 -11.477 1.112 1.00 88.12 101 HIS A N 1
ATOM 768 C CA . HIS A 1 101 ? 9.171 -11.212 -0.307 1.00 88.12 101 HIS A CA 1
ATOM 769 C C . HIS A 1 101 ? 9.707 -12.416 -1.072 1.00 88.12 101 HIS A C 1
ATOM 771 O O . HIS A 1 101 ? 10.490 -13.209 -0.543 1.00 88.12 101 HIS A O 1
ATOM 777 N N . ASP A 1 102 ? 9.325 -12.503 -2.343 1.00 86.38 102 ASP A N 1
ATOM 778 C CA . ASP A 1 102 ? 9.932 -13.436 -3.280 1.00 86.38 102 ASP A CA 1
ATOM 779 C C . ASP A 1 102 ? 11.384 -13.022 -3.513 1.00 86.38 102 ASP A C 1
ATOM 781 O O . ASP A 1 102 ? 11.736 -11.845 -3.421 1.00 86.38 102 ASP A O 1
ATOM 785 N N . ARG A 1 103 ? 12.247 -13.972 -3.883 1.00 87.75 103 ARG A N 1
ATOM 786 C CA . ARG A 1 103 ? 13.655 -13.662 -4.181 1.00 87.75 103 ARG A CA 1
ATOM 787 C C . ARG A 1 103 ? 13.805 -12.624 -5.301 1.00 87.75 103 ARG A C 1
ATOM 789 O O . ARG A 1 103 ? 14.785 -11.886 -5.316 1.00 87.75 103 ARG A O 1
ATOM 796 N N . ALA A 1 104 ? 12.858 -12.595 -6.237 1.00 88.62 104 ALA A N 1
ATOM 797 C CA . ALA A 1 104 ? 12.853 -11.659 -7.352 1.00 88.62 104 ALA A CA 1
ATOM 798 C C . ALA A 1 104 ? 12.290 -10.275 -6.991 1.00 88.62 104 ALA A C 1
ATOM 800 O O . ALA A 1 104 ? 12.437 -9.367 -7.804 1.00 88.62 104 ALA A O 1
ATOM 801 N N . PHE A 1 105 ? 11.692 -10.105 -5.803 1.00 92.12 105 PHE A N 1
ATOM 802 C CA . PHE A 1 105 ? 11.031 -8.866 -5.402 1.00 92.12 105 PHE A CA 1
ATOM 803 C C . PHE A 1 105 ? 11.963 -7.659 -5.455 1.00 92.12 105 PHE A C 1
ATOM 805 O O . PHE A 1 105 ? 13.065 -7.674 -4.895 1.00 92.12 105 PHE A O 1
ATOM 812 N N . ARG A 1 106 ? 11.483 -6.578 -6.074 1.00 90.94 106 ARG A N 1
ATOM 813 C CA . ARG A 1 106 ? 12.213 -5.312 -6.164 1.00 90.94 106 ARG A CA 1
ATOM 814 C C . ARG A 1 106 ? 11.403 -4.172 -5.578 1.00 90.94 106 ARG A C 1
ATOM 816 O O . ARG A 1 106 ? 10.268 -3.931 -5.970 1.00 90.94 106 ARG A O 1
ATOM 823 N N . TRP A 1 107 ? 12.036 -3.416 -4.687 1.00 91.81 107 TRP A N 1
ATOM 824 C CA . TRP A 1 107 ? 11.523 -2.112 -4.287 1.00 91.81 107 TRP A CA 1
ATOM 825 C C . TRP A 1 107 ? 11.662 -1.107 -5.442 1.00 91.81 107 TRP A C 1
ATOM 827 O O . TRP A 1 107 ? 12.702 -1.120 -6.119 1.00 91.81 107 TRP A O 1
ATOM 837 N N . PRO A 1 108 ? 10.677 -0.209 -5.641 1.00 90.69 108 PRO A N 1
ATOM 838 C CA . PRO A 1 108 ? 10.780 0.860 -6.621 1.00 90.69 108 PRO A CA 1
ATOM 839 C C . PRO A 1 108 ? 12.018 1.724 -6.372 1.00 90.69 108 PRO A C 1
ATOM 841 O O . PRO A 1 108 ? 12.345 2.075 -5.235 1.00 90.69 108 PRO A O 1
ATOM 844 N N . GLN A 1 109 ? 12.724 2.061 -7.448 1.00 84.50 109 GLN A N 1
ATOM 845 C CA . GLN A 1 109 ? 13.891 2.937 -7.394 1.00 84.50 109 GLN A CA 1
ATOM 846 C C . GLN A 1 109 ? 13.463 4.401 -7.567 1.00 84.50 109 GLN A C 1
ATOM 848 O O . GLN A 1 109 ? 12.469 4.712 -8.220 1.00 84.50 109 GLN A O 1
ATOM 853 N N . GLY A 1 110 ? 14.203 5.335 -6.966 1.00 76.88 110 GLY A N 1
ATOM 854 C CA . GLY A 1 110 ? 13.902 6.770 -7.071 1.00 76.88 110 GLY A CA 1
ATOM 855 C C . GLY A 1 110 ? 12.670 7.244 -6.285 1.00 76.88 110 GLY A C 1
ATOM 856 O O . GLY A 1 110 ? 12.345 8.426 -6.330 1.00 76.88 110 GLY A O 1
ATOM 857 N N . THR A 1 111 ? 12.002 6.366 -5.531 1.00 78.00 111 THR A N 1
ATOM 858 C CA . THR A 1 111 ? 10.979 6.739 -4.543 1.00 78.00 111 THR A CA 1
ATOM 859 C C . THR A 1 111 ? 11.621 6.848 -3.164 1.00 78.00 111 THR A C 1
ATOM 861 O O . THR A 1 111 ? 11.697 5.866 -2.415 1.00 78.00 111 THR A O 1
ATOM 864 N N . HIS A 1 112 ? 12.140 8.029 -2.823 1.00 77.50 112 HIS A N 1
ATOM 865 C CA . HIS A 1 112 ? 12.779 8.229 -1.524 1.00 77.50 112 HIS A CA 1
ATOM 866 C C . HIS A 1 112 ? 11.802 7.923 -0.384 1.00 77.50 112 HIS A C 1
ATOM 868 O O . HIS A 1 112 ? 10.776 8.574 -0.226 1.00 77.50 112 HIS A O 1
ATOM 874 N N . GLY A 1 113 ? 12.150 6.926 0.431 1.00 86.25 113 GLY A N 1
ATOM 875 C CA . GLY A 1 113 ? 11.435 6.616 1.665 1.00 86.25 113 GLY A CA 1
ATOM 876 C C . GLY A 1 113 ? 10.253 5.655 1.540 1.00 86.25 113 GLY A C 1
ATOM 877 O O . GLY A 1 113 ? 9.732 5.279 2.585 1.00 86.25 113 GLY A O 1
ATOM 878 N N . LEU A 1 114 ? 9.873 5.183 0.343 1.00 91.56 114 LEU A N 1
ATOM 879 C CA . LEU A 1 114 ? 8.709 4.294 0.181 1.00 91.56 114 LEU A CA 1
ATOM 880 C C . LEU A 1 114 ? 8.822 3.008 1.010 1.00 91.56 114 LEU A C 1
ATOM 882 O O . LEU A 1 114 ? 7.938 2.715 1.814 1.00 91.56 114 LEU A O 1
ATOM 886 N N . GLN A 1 115 ? 9.938 2.282 0.886 1.00 93.19 115 GLN A N 1
ATOM 887 C CA . GLN A 1 115 ? 10.180 1.067 1.669 1.00 93.19 115 GLN A CA 1
ATOM 888 C C . GLN A 1 115 ? 10.083 1.334 3.176 1.00 93.19 115 GLN A C 1
ATOM 890 O O . GLN A 1 115 ? 9.446 0.577 3.912 1.00 93.19 115 GLN A O 1
ATOM 895 N N . ALA A 1 116 ? 10.703 2.417 3.648 1.00 92.62 116 ALA A N 1
ATOM 896 C CA . ALA A 1 116 ? 10.697 2.777 5.061 1.00 92.62 116 ALA A CA 1
ATOM 897 C C . ALA A 1 116 ? 9.291 3.172 5.544 1.00 92.62 116 ALA A C 1
ATOM 899 O O . ALA A 1 116 ? 8.878 2.766 6.634 1.00 92.62 116 ALA A O 1
ATOM 900 N N . ALA A 1 117 ? 8.544 3.924 4.734 1.00 93.56 117 ALA A N 1
ATOM 901 C CA . ALA A 1 117 ? 7.186 4.356 5.033 1.00 93.56 117 ALA A CA 1
ATOM 902 C C . ALA A 1 117 ? 6.234 3.158 5.135 1.00 93.56 117 ALA A C 1
ATOM 904 O O . ALA A 1 117 ? 5.558 3.016 6.154 1.00 93.56 117 ALA A O 1
ATOM 905 N N . LEU A 1 118 ? 6.256 2.250 4.153 1.00 93.19 118 LEU A N 1
ATOM 906 C CA . LEU A 1 118 ? 5.428 1.042 4.169 1.00 93.19 118 LEU A CA 1
ATOM 907 C C . LEU A 1 118 ? 5.822 0.093 5.300 1.00 93.19 118 LEU A C 1
ATOM 909 O O . LEU A 1 118 ? 4.954 -0.373 6.028 1.00 93.19 118 LEU A O 1
ATOM 913 N N . THR A 1 119 ? 7.118 -0.120 5.545 1.00 92.31 119 THR A N 1
ATOM 914 C CA . THR A 1 119 ? 7.579 -0.935 6.687 1.00 92.31 119 THR A CA 1
ATOM 915 C C . THR A 1 119 ? 7.084 -0.368 8.021 1.00 92.31 119 THR A C 1
ATOM 917 O O . THR A 1 119 ? 6.701 -1.116 8.921 1.00 92.31 119 THR A O 1
ATOM 920 N N . THR A 1 120 ? 7.074 0.959 8.168 1.00 93.00 120 THR A N 1
ATOM 921 C CA . THR A 1 120 ? 6.576 1.616 9.385 1.00 93.00 120 THR A CA 1
ATOM 922 C C . THR A 1 120 ? 5.056 1.503 9.500 1.00 93.00 120 THR A C 1
ATOM 924 O O . THR A 1 120 ? 4.551 1.246 10.592 1.00 93.00 120 THR A O 1
ATOM 927 N N . ALA A 1 121 ? 4.330 1.640 8.388 1.00 91.44 121 ALA A N 1
ATOM 928 C CA . ALA A 1 121 ? 2.885 1.438 8.341 1.00 91.44 121 ALA A CA 1
ATOM 929 C C . ALA A 1 121 ? 2.499 -0.006 8.696 1.00 91.44 121 ALA A C 1
ATOM 931 O O . ALA A 1 121 ? 1.616 -0.202 9.524 1.00 91.44 121 ALA A O 1
ATOM 932 N N . PHE A 1 122 ? 3.216 -1.010 8.180 1.00 91.19 122 PHE A N 1
ATOM 933 C CA . PHE A 1 122 ? 3.011 -2.413 8.551 1.00 91.19 122 PHE A CA 1
ATOM 934 C C . PHE A 1 122 ? 3.185 -2.655 10.048 1.00 91.19 122 PHE A C 1
ATOM 936 O O . PHE A 1 122 ? 2.360 -3.332 10.652 1.00 91.19 122 PHE A O 1
ATOM 943 N N . LYS A 1 123 ? 4.225 -2.083 10.668 1.00 90.12 123 LYS A N 1
ATOM 944 C CA . LYS A 1 123 ? 4.423 -2.200 12.121 1.00 90.12 123 LYS A CA 1
ATOM 945 C C . LYS A 1 123 ? 3.268 -1.584 12.905 1.00 90.12 123 LYS A C 1
ATOM 947 O O . LYS A 1 123 ? 2.823 -2.184 13.872 1.00 90.12 123 LYS A O 1
ATOM 952 N N . LEU A 1 124 ? 2.765 -0.426 12.472 1.00 88.38 124 LEU A N 1
ATOM 953 C CA . LEU A 1 124 ? 1.594 0.196 13.088 1.00 88.38 124 LEU A CA 1
ATOM 954 C C . LEU A 1 124 ? 0.349 -0.695 12.953 1.00 88.38 124 LEU A C 1
ATOM 956 O O . LEU A 1 124 ? -0.363 -0.881 13.931 1.00 88.38 124 LEU A O 1
ATOM 960 N N . LEU A 1 125 ? 0.101 -1.274 11.775 1.00 86.75 125 LEU A N 1
ATOM 961 C CA . LEU A 1 125 ? -1.022 -2.195 11.568 1.00 86.75 125 LEU A CA 1
ATOM 962 C C . LEU A 1 125 ? -0.900 -3.455 12.441 1.00 86.75 125 LEU A C 1
ATOM 964 O O . LEU A 1 125 ? -1.887 -3.886 13.022 1.00 86.75 125 LEU A O 1
ATOM 968 N N . ASP A 1 126 ? 0.308 -4.001 12.595 1.00 87.31 126 ASP A N 1
ATOM 969 C CA . ASP A 1 126 ? 0.597 -5.161 13.453 1.00 87.31 126 ASP A CA 1
ATOM 970 C C . ASP A 1 126 ? 0.505 -4.823 14.961 1.00 87.31 126 ASP A C 1
ATOM 972 O O . ASP A 1 126 ? 0.214 -5.688 15.784 1.00 87.31 126 ASP A O 1
ATOM 976 N N . GLU A 1 127 ? 0.755 -3.569 15.356 1.00 84.88 127 GLU A N 1
ATOM 977 C CA . GLU A 1 127 ? 0.489 -3.055 16.713 1.00 84.88 127 GLU A CA 1
ATOM 978 C C . GLU A 1 127 ? -1.021 -2.931 16.978 1.00 84.88 127 GLU A C 1
ATOM 980 O O . GLU A 1 127 ? -1.473 -3.248 18.075 1.00 84.88 127 GLU A O 1
ATOM 985 N N . VAL A 1 128 ? -1.800 -2.486 15.987 1.00 81.56 128 VAL A N 1
ATOM 986 C CA . VAL A 1 128 ? -3.261 -2.331 16.092 1.00 81.56 128 VAL A CA 1
ATOM 987 C C . VAL A 1 128 ? -3.972 -3.682 16.088 1.00 81.56 128 VAL A C 1
ATOM 989 O O . VAL A 1 128 ? -4.871 -3.890 16.888 1.00 81.56 128 VAL A O 1
ATOM 992 N N . ALA A 1 129 ? -3.554 -4.618 15.234 1.00 80.94 129 ALA A N 1
ATOM 993 C CA . ALA A 1 129 ? -4.184 -5.935 15.106 1.00 80.94 129 ALA A CA 1
ATOM 994 C C . ALA A 1 129 ? -3.998 -6.848 16.334 1.00 80.94 129 ALA A C 1
ATOM 996 O O . ALA A 1 129 ? -4.641 -7.891 16.420 1.00 80.94 129 ALA A O 1
ATOM 997 N N . ARG A 1 130 ? -3.087 -6.494 17.249 1.00 78.06 130 ARG A N 1
ATOM 998 C CA . ARG A 1 130 ? -2.809 -7.240 18.487 1.00 78.06 130 ARG A CA 1
ATOM 999 C C . ARG A 1 130 ? -3.528 -6.689 19.722 1.00 78.06 130 ARG A C 1
ATOM 1001 O O . ARG A 1 130 ? -3.346 -7.259 20.796 1.00 78.06 130 ARG A O 1
ATOM 1008 N N . GLN A 1 131 ? -4.261 -5.585 19.582 1.00 67.38 131 GLN A N 1
ATOM 1009 C CA . GLN A 1 131 ? -5.113 -5.020 20.636 1.00 67.38 131 GLN A CA 1
ATOM 1010 C C . GLN A 1 131 ? -6.471 -5.715 20.637 1.00 67.38 131 GLN A C 1
ATOM 1012 O O . GLN A 1 131 ? -7.001 -5.911 21.751 1.00 67.38 131 GLN A O 1
#

Organism: Chrysotila carterae (NCBI:txid13221)

InterPro domains:
  IPR027443 Isopenicillin N synthase-like superfamily [G3DSA:2.60.120.330] (11-131)